Protein AF-A0A0G1DCE5-F1 (afdb_monomer_lite)

Radius of gyration: 14.37 Å; chains: 1; bounding box: 38×22×39 Å

Structure (mmCIF, N/CA/C/O backbone):
data_AF-A0A0G1DCE5-F1
#
_entry.id   AF-A0A0G1DCE5-F1
#
loop_
_atom_site.group_PDB
_atom_site.id
_atom_site.type_symbol
_atom_site.label_atom_id
_atom_site.label_alt_id
_atom_site.label_comp_id
_atom_site.label_asym_id
_atom_site.label_entity_id
_atom_site.label_seq_id
_atom_site.pdbx_PDB_ins_code
_atom_site.Cartn_x
_atom_site.Cartn_y
_atom_site.Cartn_z
_atom_site.occupancy
_atom_site.B_iso_or_equiv
_atom_site.auth_seq_id
_atom_site.auth_comp_id
_atom_site.auth_asym_id
_atom_site.auth_atom_id
_atom_site.pdbx_PDB_model_num
ATOM 1 N N . MET A 1 1 ? -1.983 4.161 -13.212 1.00 83.88 1 MET A N 1
ATOM 2 C CA . MET A 1 1 ? -1.384 4.580 -11.932 1.00 83.88 1 MET A CA 1
ATOM 3 C C . MET A 1 1 ? 0.112 4.418 -12.066 1.00 83.88 1 MET A C 1
ATOM 5 O O . MET A 1 1 ? 0.619 3.311 -11.891 1.00 83.88 1 MET A O 1
ATOM 9 N N . PRO A 1 2 ? 0.801 5.513 -12.407 1.00 90.38 2 PRO A N 1
ATOM 10 C CA . PRO A 1 2 ? 2.220 5.453 -12.675 1.00 90.38 2 PRO A CA 1
ATOM 11 C C . PRO A 1 2 ? 3.016 5.339 -11.371 1.00 90.38 2 PRO A C 1
ATOM 13 O O . PRO A 1 2 ? 2.842 6.154 -10.463 1.00 90.38 2 PRO A O 1
ATOM 16 N N . VAL A 1 3 ? 3.932 4.376 -11.291 1.00 89.62 3 VAL A N 1
ATOM 17 C CA . VAL A 1 3 ? 5.025 4.380 -10.310 1.00 89.62 3 VAL A CA 1
ATOM 18 C C . VAL A 1 3 ? 6.308 4.596 -11.090 1.00 89.62 3 VAL A C 1
ATOM 20 O O . VAL A 1 3 ? 6.740 3.723 -11.849 1.00 89.62 3 VAL A O 1
ATOM 23 N N . ALA A 1 4 ? 6.875 5.795 -10.946 1.00 90.88 4 ALA A N 1
ATOM 24 C CA . ALA A 1 4 ? 8.087 6.199 -11.646 1.00 90.88 4 ALA A CA 1
ATOM 25 C C . ALA A 1 4 ? 9.223 5.187 -11.430 1.00 90.88 4 ALA A C 1
ATOM 27 O O . ALA A 1 4 ? 9.211 4.416 -10.468 1.00 90.88 4 ALA A O 1
ATOM 28 N N . SER A 1 5 ? 10.201 5.190 -12.334 1.00 89.44 5 SER A N 1
ATOM 29 C CA . SER A 1 5 ? 11.427 4.420 -12.136 1.00 89.44 5 SER A CA 1
ATOM 30 C C . SER A 1 5 ? 12.043 4.747 -10.779 1.00 89.44 5 SER A C 1
ATOM 32 O O . SER A 1 5 ? 12.040 5.908 -10.352 1.00 89.44 5 SER A O 1
ATOM 34 N N . GLU A 1 6 ? 12.589 3.735 -10.123 1.00 89.12 6 GLU A N 1
ATOM 35 C CA . GLU A 1 6 ? 13.296 3.893 -8.853 1.00 89.12 6 GLU A CA 1
ATOM 36 C C . GLU A 1 6 ? 12.444 4.547 -7.738 1.00 89.12 6 GLU A C 1
ATOM 38 O O . GLU A 1 6 ? 12.927 5.297 -6.884 1.00 89.12 6 GLU A O 1
ATOM 43 N N . SE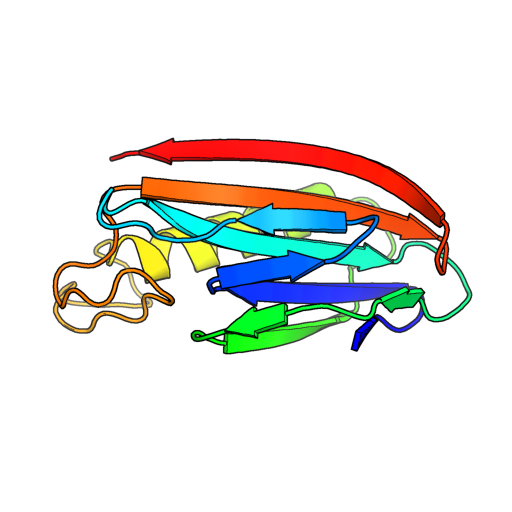R A 1 7 ? 11.130 4.315 -7.772 1.00 90.81 7 SER A N 1
ATOM 44 C CA . SER A 1 7 ? 10.158 4.957 -6.882 1.00 90.81 7 SER A CA 1
ATOM 45 C C . SER A 1 7 ? 9.168 3.955 -6.302 1.00 90.81 7 SER A C 1
ATOM 47 O O . SER A 1 7 ? 9.023 2.834 -6.792 1.00 90.81 7 SER A O 1
ATOM 49 N N . TYR A 1 8 ? 8.481 4.367 -5.242 1.00 92.44 8 TYR A N 1
ATOM 50 C CA . TYR A 1 8 ? 7.375 3.628 -4.665 1.00 92.44 8 TYR A CA 1
ATOM 51 C C . TYR A 1 8 ? 6.082 4.433 -4.719 1.00 92.44 8 TYR A C 1
ATOM 53 O O . TYR A 1 8 ? 6.064 5.670 -4.764 1.00 92.44 8 TYR A O 1
ATOM 61 N N . LEU A 1 9 ? 4.992 3.691 -4.653 1.00 92.00 9 LEU A N 1
ATOM 62 C CA . LEU A 1 9 ? 3.684 4.189 -4.318 1.00 92.00 9 LEU A CA 1
ATOM 63 C C . LEU A 1 9 ? 3.156 3.425 -3.116 1.00 92.00 9 LEU A C 1
ATOM 65 O O . LEU A 1 9 ? 3.015 2.210 -3.152 1.00 92.00 9 LEU A O 1
ATOM 69 N N . TYR A 1 10 ? 2.818 4.167 -2.078 1.00 91.81 10 TYR A N 1
ATOM 70 C CA . TYR A 1 10 ? 2.036 3.695 -0.957 1.00 91.81 10 TYR A CA 1
ATOM 71 C C . TYR A 1 10 ? 0.573 4.073 -1.184 1.00 91.81 10 TYR A C 1
ATOM 73 O O . TYR A 1 10 ? 0.248 5.227 -1.481 1.00 91.81 10 TYR A O 1
ATOM 81 N N . TYR A 1 11 ? -0.314 3.110 -1.008 1.00 91.19 11 TYR A N 1
ATOM 82 C CA . TYR A 1 11 ? -1.748 3.283 -1.074 1.00 91.19 11 TYR A CA 1
ATOM 83 C C . TYR A 1 11 ? -2.407 2.659 0.149 1.00 91.19 11 TYR A C 1
ATOM 85 O O . TYR A 1 11 ? -2.072 1.556 0.571 1.00 91.19 11 TYR A O 1
ATOM 93 N N . SER A 1 12 ? -3.373 3.379 0.698 1.00 89.25 12 SER A N 1
ATOM 94 C CA . SER A 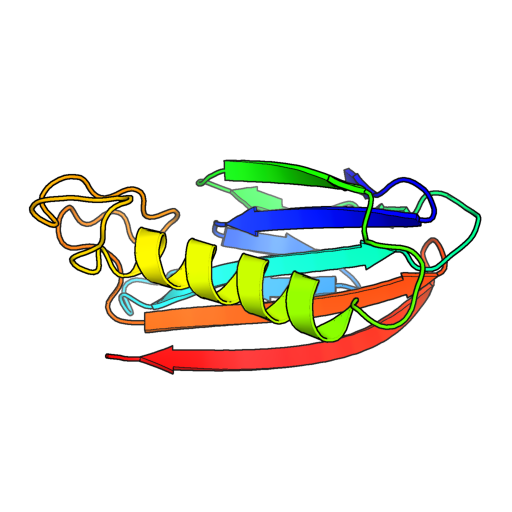1 12 ? -4.279 2.867 1.715 1.00 89.25 12 SER A CA 1
ATOM 95 C C . SER A 1 12 ? -5.698 3.046 1.200 1.00 89.25 12 SER A C 1
ATOM 97 O O . 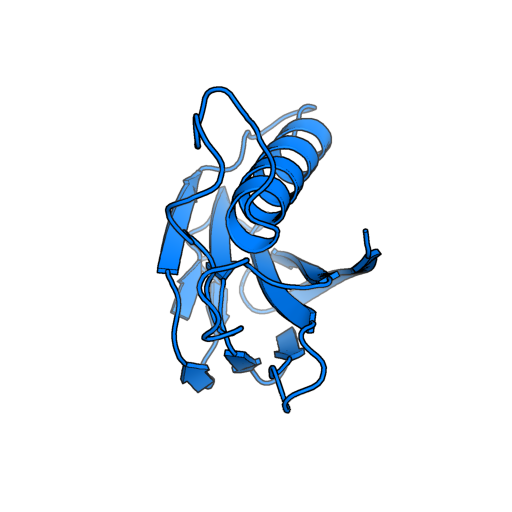SER A 1 12 ? -6.031 4.130 0.718 1.00 89.25 12 SER A O 1
ATOM 99 N N . GLY A 1 13 ? -6.509 1.997 1.267 1.00 89.12 13 GLY A N 1
ATOM 100 C CA . GLY A 1 13 ? -7.859 1.983 0.714 1.00 89.12 13 GLY A CA 1
ATOM 101 C C . GLY A 1 13 ? -8.183 0.703 -0.046 1.00 89.12 13 GLY A C 1
ATOM 102 O O . GLY A 1 13 ? -7.310 -0.136 -0.260 1.00 89.12 13 GLY A O 1
ATOM 103 N N . ASP A 1 14 ? -9.439 0.573 -0.460 1.00 91.12 14 ASP A N 1
ATOM 104 C CA . ASP A 1 14 ? -9.915 -0.542 -1.276 1.00 91.12 14 ASP A CA 1
ATOM 105 C C . ASP A 1 14 ? -9.279 -0.479 -2.665 1.00 91.12 14 ASP A C 1
ATOM 107 O O . ASP A 1 14 ? -9.292 0.566 -3.322 1.00 91.12 14 ASP A O 1
ATOM 111 N N . TYR A 1 15 ? -8.759 -1.597 -3.154 1.00 92.06 15 TYR A N 1
ATOM 112 C CA . TYR A 1 15 ? -8.211 -1.681 -4.501 1.00 92.06 15 TYR A CA 1
ATOM 113 C C . TYR A 1 15 ? -8.594 -2.975 -5.202 1.00 92.06 15 TYR A C 1
ATOM 115 O O . TYR A 1 15 ? -8.756 -4.022 -4.583 1.00 92.06 15 TYR A O 1
ATOM 123 N N . ASP A 1 16 ? -8.691 -2.893 -6.522 1.00 94.44 16 ASP A N 1
ATOM 124 C CA . ASP A 1 16 ? -8.762 -4.044 -7.416 1.00 94.44 16 ASP A CA 1
ATOM 125 C C . ASP A 1 16 ? -7.986 -3.701 -8.684 1.00 94.44 16 ASP A C 1
ATOM 127 O O . ASP A 1 16 ? -8.411 -2.886 -9.509 1.00 94.44 16 ASP A O 1
ATOM 131 N N . ILE A 1 17 ? -6.776 -4.239 -8.777 1.00 90.62 17 ILE A N 1
ATOM 132 C CA . ILE A 1 17 ? -5.797 -3.867 -9.786 1.00 90.62 17 ILE A CA 1
ATOM 133 C C . ILE A 1 17 ? -5.309 -5.151 -10.457 1.00 90.62 17 ILE A C 1
ATOM 135 O O . ILE A 1 17 ? -4.510 -5.898 -9.874 1.00 90.62 17 ILE A O 1
ATOM 139 N N . PRO A 1 18 ? -5.736 -5.407 -11.703 1.00 89.38 18 PRO A N 1
ATOM 140 C CA . PRO A 1 18 ? -5.256 -6.534 -12.484 1.00 89.38 18 PRO A CA 1
ATOM 141 C C . PRO A 1 18 ? -3.724 -6.599 -12.530 1.00 89.38 18 PRO A C 1
ATOM 143 O O . PRO A 1 18 ? -3.051 -5.624 -12.863 1.00 89.38 18 PRO A O 1
ATOM 146 N N . GLY A 1 19 ? -3.172 -7.765 -12.187 1.00 83.44 19 GLY A N 1
ATOM 147 C CA . GLY A 1 19 ? -1.724 -8.005 -12.162 1.00 83.44 19 GLY A CA 1
ATOM 148 C C . GLY A 1 19 ? -0.989 -7.469 -10.927 1.00 83.44 19 GLY A C 1
ATOM 149 O O . GLY A 1 19 ? 0.216 -7.682 -10.818 1.00 83.44 19 GLY A O 1
ATOM 150 N N . VAL A 1 20 ? -1.690 -6.815 -9.996 1.00 89.12 20 VAL A N 1
ATOM 151 C CA . VAL A 1 20 ? -1.143 -6.380 -8.702 1.00 89.12 20 VAL A CA 1
ATOM 152 C C . VAL A 1 20 ? -1.835 -7.123 -7.568 1.00 89.12 20 VAL A C 1
ATOM 154 O O . VAL A 1 20 ? -1.167 -7.814 -6.808 1.00 89.12 20 VAL A O 1
ATOM 157 N N . GLY A 1 21 ? -3.159 -7.031 -7.467 1.00 91.00 21 GLY A N 1
ATOM 158 C CA . GLY A 1 21 ? -3.926 -7.636 -6.383 1.00 91.00 21 GLY A CA 1
ATOM 159 C C . GLY A 1 21 ? -5.236 -6.904 -6.130 1.00 91.00 21 GLY A C 1
ATOM 160 O O . GLY A 1 21 ? -5.530 -5.887 -6.763 1.00 91.00 21 GLY A O 1
ATOM 161 N N . SER A 1 22 ? -6.011 -7.424 -5.186 1.00 93.50 22 SER A N 1
ATOM 162 C CA . SER A 1 22 ? -7.283 -6.840 -4.777 1.00 93.50 22 SER A CA 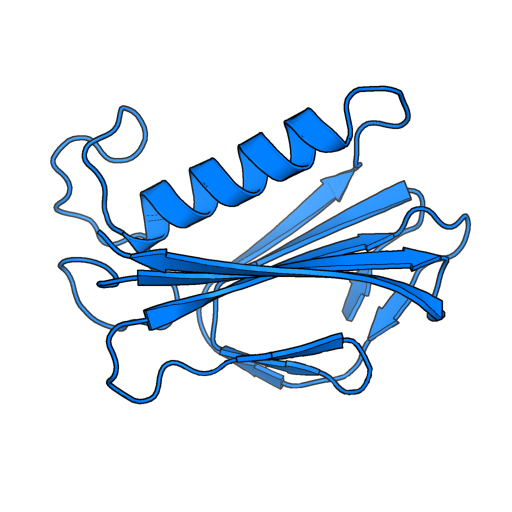1
ATOM 163 C C . SER A 1 22 ? -7.479 -6.967 -3.272 1.00 93.50 22 SER A C 1
ATOM 165 O O . SER A 1 22 ? -7.243 -8.038 -2.714 1.00 93.50 22 SER A O 1
ATOM 167 N N . CYS A 1 23 ? -7.980 -5.916 -2.636 1.00 92.69 23 CYS A N 1
ATOM 168 C CA . CYS A 1 23 ? -8.382 -5.911 -1.237 1.00 92.69 23 CYS A CA 1
ATOM 169 C C . CYS A 1 23 ? -9.570 -4.962 -1.056 1.00 92.69 23 CYS A C 1
ATOM 171 O O . CYS A 1 23 ? -9.580 -3.863 -1.611 1.00 92.69 23 CYS A O 1
ATOM 173 N N . SER A 1 24 ? -10.562 -5.373 -0.266 1.00 91.19 24 SER A N 1
ATOM 174 C CA . SER A 1 24 ? -11.696 -4.520 0.092 1.00 91.19 24 SER A CA 1
ATOM 175 C C . SER A 1 24 ? -12.153 -4.776 1.527 1.00 91.19 24 SER A C 1
ATOM 177 O O . SER A 1 24 ? -12.247 -5.932 1.960 1.00 91.19 24 SER A O 1
ATOM 179 N N . GLU A 1 25 ? -12.434 -3.699 2.260 1.00 88.25 25 GLU A N 1
ATOM 180 C CA . GLU A 1 25 ? -13.039 -3.768 3.589 1.00 88.25 25 GLU A CA 1
ATOM 181 C C . GLU A 1 25 ? -14.541 -4.063 3.448 1.00 88.25 25 GLU A C 1
ATOM 183 O O . GLU A 1 25 ? -15.342 -3.207 3.089 1.00 88.25 25 GLU A O 1
ATOM 188 N N . ASN A 1 26 ? -14.923 -5.318 3.702 1.00 84.56 26 ASN A N 1
ATOM 189 C CA . ASN A 1 26 ? -16.297 -5.813 3.540 1.00 84.56 26 ASN A CA 1
ATOM 190 C C . ASN A 1 26 ? -17.021 -5.972 4.891 1.00 84.56 26 ASN A C 1
ATOM 192 O O . ASN A 1 26 ? -17.673 -6.988 5.143 1.00 84.56 26 ASN A O 1
ATOM 196 N N . GLY A 1 27 ? -16.860 -5.010 5.804 1.00 82.94 27 GLY A N 1
ATOM 197 C CA . GLY A 1 27 ? -17.421 -5.058 7.161 1.00 82.94 27 GLY A CA 1
ATOM 198 C C . GLY A 1 27 ? -16.683 -5.993 8.129 1.00 82.94 27 GLY A C 1
ATOM 199 O O . GLY A 1 27 ? -17.174 -6.275 9.225 1.00 82.94 27 GLY A O 1
ATOM 200 N N . THR A 1 28 ? -15.503 -6.489 7.751 1.00 85.94 28 THR A N 1
ATOM 201 C CA . THR A 1 28 ? -14.639 -7.316 8.612 1.00 85.94 28 THR A CA 1
ATOM 202 C C . THR A 1 28 ? -13.889 -6.470 9.644 1.00 85.94 28 THR A C 1
ATOM 204 O O . THR A 1 28 ? -13.434 -6.985 10.670 1.00 85.94 28 THR A O 1
ATOM 207 N N . GLY A 1 29 ? -13.767 -5.165 9.394 1.00 87.94 29 GLY A N 1
ATOM 208 C CA . GLY A 1 29 ? -12.892 -4.255 10.118 1.00 87.94 29 GLY A CA 1
ATOM 209 C C . GLY A 1 29 ? -11.414 -4.423 9.758 1.00 87.94 29 GLY A C 1
ATOM 210 O O . GLY A 1 29 ? -10.571 -3.906 10.489 1.00 87.94 29 GLY A O 1
ATOM 211 N N . ILE A 1 30 ? -11.077 -5.156 8.691 1.00 91.62 30 ILE A N 1
ATOM 212 C CA . ILE A 1 30 ? -9.699 -5.301 8.202 1.00 91.62 30 ILE A CA 1
ATOM 213 C C . ILE A 1 30 ? -9.502 -4.361 7.013 1.00 91.62 30 ILE A C 1
ATOM 215 O O . ILE A 1 30 ? -10.067 -4.582 5.946 1.00 91.62 30 ILE A O 1
ATOM 219 N N . GLY A 1 31 ? -8.693 -3.321 7.204 1.00 91.81 31 GLY A N 1
ATOM 220 C CA . GLY A 1 31 ? -8.402 -2.336 6.164 1.00 91.81 31 GLY A CA 1
ATOM 221 C C . GLY A 1 31 ? -7.366 -2.822 5.161 1.00 91.81 31 GLY A C 1
ATOM 222 O O . GLY A 1 31 ? -6.704 -3.836 5.375 1.00 91.81 31 GLY A O 1
ATOM 223 N N . CYS A 1 32 ? -7.191 -2.064 4.083 1.00 92.94 32 CYS A N 1
ATOM 224 C CA . CYS A 1 32 ? -6.330 -2.440 2.965 1.00 92.94 32 CYS A CA 1
ATOM 225 C C . CYS A 1 32 ? -5.164 -1.466 2.783 1.00 92.94 32 CYS A C 1
ATOM 227 O O . CYS A 1 32 ? -5.349 -0.248 2.709 1.00 92.94 32 CYS A O 1
ATOM 229 N N . MET A 1 33 ? -3.962 -2.022 2.664 1.00 93.19 33 MET A N 1
ATOM 230 C CA . MET A 1 33 ? -2.733 -1.310 2.341 1.00 93.19 33 MET A CA 1
ATOM 231 C C . MET A 1 33 ? -2.021 -2.008 1.183 1.00 93.19 33 MET A C 1
ATOM 233 O O . MET A 1 33 ? -1.858 -3.227 1.180 1.00 93.19 33 MET A O 1
ATOM 237 N N . LEU A 1 34 ? -1.560 -1.213 0.224 1.00 94.06 34 LEU A N 1
ATOM 238 C CA . LEU A 1 34 ? -0.757 -1.650 -0.907 1.00 94.06 34 LEU A CA 1
ATOM 239 C C . LEU A 1 34 ? 0.478 -0.760 -1.032 1.00 94.06 34 LEU A C 1
ATOM 241 O O . LEU A 1 34 ? 0.368 0.461 -1.098 1.00 94.06 34 LEU A O 1
ATOM 245 N N . VAL A 1 35 ? 1.654 -1.364 -1.136 1.00 93.81 35 VAL A N 1
ATOM 246 C CA . VAL A 1 35 ? 2.898 -0.673 -1.478 1.00 93.81 35 VAL A CA 1
ATOM 247 C C . VAL A 1 35 ? 3.434 -1.257 -2.775 1.00 93.81 35 VAL A C 1
ATOM 249 O O . VAL A 1 35 ? 3.772 -2.432 -2.831 1.00 93.81 35 VAL A O 1
ATOM 252 N N . VAL A 1 36 ? 3.532 -0.448 -3.824 1.00 93.81 36 VAL A N 1
ATOM 253 C CA . VAL A 1 36 ? 4.130 -0.837 -5.106 1.00 93.81 36 VAL A CA 1
ATOM 254 C C . VAL A 1 36 ? 5.510 -0.204 -5.210 1.00 93.81 36 VAL A C 1
ATOM 256 O O . VAL A 1 36 ? 5.633 1.017 -5.164 1.00 93.81 36 VAL A O 1
ATOM 259 N N . ILE A 1 37 ? 6.548 -1.019 -5.356 1.00 93.38 37 ILE A N 1
ATOM 260 C CA . ILE A 1 37 ? 7.948 -0.604 -5.443 1.00 93.38 37 ILE A CA 1
ATOM 261 C C . ILE A 1 37 ? 8.457 -0.948 -6.837 1.00 93.38 37 ILE A C 1
ATOM 263 O O . ILE A 1 37 ? 8.642 -2.119 -7.166 1.00 93.38 37 ILE A O 1
ATOM 267 N N . ASN A 1 38 ? 8.714 0.070 -7.653 1.00 92.56 38 ASN A N 1
ATOM 268 C CA . ASN A 1 38 ? 9.248 -0.117 -8.994 1.00 92.56 38 ASN A CA 1
ATOM 269 C C . ASN A 1 38 ? 10.773 0.013 -8.983 1.00 92.56 38 ASN A C 1
ATOM 271 O O . ASN A 1 38 ? 11.294 1.121 -9.106 1.00 92.56 38 ASN A O 1
ATOM 275 N N . VAL A 1 39 ? 11.472 -1.119 -8.881 1.00 91.25 39 VAL A N 1
ATOM 276 C CA . VAL A 1 39 ? 12.946 -1.217 -8.927 1.00 91.25 39 VAL A CA 1
ATOM 277 C C . VAL A 1 39 ? 13.515 -1.130 -10.349 1.00 91.25 39 VAL A C 1
ATOM 279 O O . VAL A 1 39 ? 14.727 -1.187 -10.549 1.00 91.25 39 VAL A O 1
ATOM 282 N N . GLY A 1 40 ? 12.645 -1.015 -11.355 1.00 90.00 40 GLY A N 1
ATOM 283 C CA . GLY A 1 40 ? 13.020 -0.909 -12.756 1.00 90.00 40 GLY A CA 1
ATOM 284 C C . GLY A 1 40 ? 13.451 0.498 -13.174 1.00 90.00 40 GLY A C 1
ATOM 285 O O . GLY A 1 40 ? 13.178 1.507 -12.522 1.00 90.00 40 GLY A O 1
ATOM 286 N N . LYS A 1 41 ? 14.080 0.563 -14.351 1.00 90.25 41 LYS A N 1
ATOM 287 C CA . LYS A 1 41 ? 14.525 1.815 -14.995 1.00 90.25 41 LYS A CA 1
ATOM 288 C C . LYS A 1 41 ? 13.459 2.474 -15.873 1.00 90.25 41 LYS A C 1
ATOM 290 O O . LYS A 1 41 ? 13.726 3.484 -16.516 1.00 90.25 41 LYS A O 1
ATOM 295 N N . VAL A 1 42 ? 12.264 1.897 -15.922 1.00 92.62 42 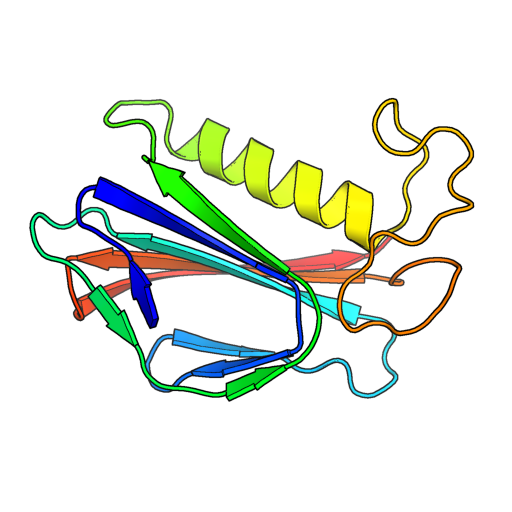VAL A N 1
ATOM 296 C CA . VAL A 1 42 ? 11.116 2.421 -16.666 1.00 92.62 42 VAL A CA 1
ATOM 297 C C . VAL A 1 42 ? 9.930 2.550 -15.725 1.00 92.62 42 VAL A C 1
ATOM 299 O O . VAL A 1 42 ? 9.807 1.787 -14.770 1.00 92.62 42 VAL A O 1
ATOM 302 N N . THR A 1 43 ? 9.065 3.526 -15.981 1.00 92.69 43 THR A N 1
ATOM 303 C CA . THR A 1 43 ? 7.839 3.734 -15.204 1.00 92.69 43 THR A CA 1
ATOM 304 C C . THR A 1 43 ? 6.915 2.528 -15.359 1.00 92.69 43 THR A C 1
ATOM 306 O O . THR A 1 43 ? 6.685 2.067 -16.475 1.00 92.69 43 THR A O 1
ATOM 309 N N . SER A 1 44 ? 6.395 2.028 -14.241 1.00 91.94 44 SER A N 1
ATOM 310 C CA . SER A 1 44 ? 5.281 1.078 -14.236 1.00 91.94 44 SER A CA 1
ATOM 311 C C . SER A 1 44 ? 3.970 1.852 -14.287 1.00 91.94 44 SER A C 1
ATOM 313 O O . SER A 1 44 ? 3.888 2.941 -13.722 1.00 91.94 44 SER A O 1
ATOM 315 N N . ASP A 1 45 ? 2.957 1.329 -14.963 1.00 93.56 45 ASP A N 1
ATOM 316 C CA . ASP A 1 45 ? 1.646 1.950 -15.071 1.00 93.56 45 ASP A CA 1
ATOM 317 C C . ASP A 1 45 ? 0.538 0.896 -15.005 1.00 93.56 45 ASP A C 1
ATOM 319 O O . ASP A 1 45 ? 0.314 0.128 -15.941 1.00 93.56 45 ASP A O 1
ATOM 323 N N . TYR A 1 46 ? -0.163 0.877 -13.871 1.00 88.31 46 TYR A N 1
ATOM 324 C CA . TYR A 1 46 ? -1.236 -0.075 -13.587 1.00 88.31 46 TYR A CA 1
ATOM 325 C C . TYR A 1 46 ? -2.608 0.590 -13.651 1.00 88.31 46 TYR A C 1
ATOM 327 O O . TYR A 1 46 ? -2.808 1.661 -13.079 1.00 88.31 46 TYR A O 1
ATOM 335 N N . THR A 1 47 ? -3.585 -0.048 -14.287 1.00 88.81 47 THR A N 1
ATOM 336 C CA . THR A 1 47 ? -4.973 0.444 -14.316 1.00 88.81 47 THR A CA 1
ATOM 337 C C . THR A 1 47 ? -5.842 -0.436 -13.432 1.00 88.81 47 THR A C 1
ATOM 339 O O . THR A 1 47 ? -5.716 -1.651 -13.491 1.00 88.81 47 THR A O 1
ATOM 342 N N . GLY A 1 48 ? -6.707 0.163 -12.613 1.00 87.19 48 GLY A N 1
ATOM 343 C CA . GLY A 1 48 ? -7.556 -0.565 -11.674 1.00 87.19 48 GLY A CA 1
ATOM 344 C C . GLY A 1 48 ? -8.426 0.363 -10.833 1.00 87.19 48 GLY A C 1
ATOM 345 O O . GLY A 1 48 ? -8.421 1.585 -11.019 1.00 87.19 48 GLY A O 1
ATOM 346 N N . ILE A 1 49 ? -9.162 -0.235 -9.905 1.00 89.06 49 ILE A N 1
ATOM 347 C CA . ILE A 1 49 ? -9.980 0.448 -8.908 1.00 89.06 49 ILE A CA 1
ATOM 348 C C . ILE A 1 49 ? -9.099 0.823 -7.717 1.00 89.06 49 ILE A C 1
ATOM 350 O O . ILE A 1 49 ? -8.291 0.025 -7.251 1.00 89.06 49 ILE A O 1
ATOM 354 N N . PHE A 1 50 ? -9.288 2.046 -7.227 1.00 85.38 50 PHE A N 1
ATOM 355 C CA . PHE A 1 50 ? -8.643 2.582 -6.032 1.00 85.38 50 PHE A CA 1
ATOM 356 C C . PHE A 1 50 ? -9.642 3.489 -5.322 1.00 85.38 50 PHE A C 1
ATOM 358 O O . PHE A 1 50 ? -9.768 4.675 -5.655 1.00 85.38 50 PHE A O 1
ATOM 365 N N . ASN A 1 51 ? -10.371 2.915 -4.379 1.00 83.44 51 ASN A N 1
ATOM 366 C CA . ASN A 1 51 ? -11.444 3.569 -3.662 1.00 83.44 51 ASN A CA 1
ATOM 367 C C . ASN A 1 51 ? -11.018 3.898 -2.236 1.00 83.44 51 ASN A C 1
ATOM 369 O O . ASN A 1 51 ? -10.522 3.050 -1.503 1.00 83.44 51 ASN A O 1
ATOM 373 N N . GLN A 1 52 ? -11.329 5.125 -1.815 1.00 75.62 52 GLN A N 1
ATOM 374 C CA . GLN A 1 52 ? -11.130 5.590 -0.442 1.00 75.62 52 GLN A CA 1
ATOM 375 C C . GLN A 1 52 ? -9.640 5.629 -0.024 1.00 75.62 52 GLN A C 1
ATOM 377 O O . GLN A 1 52 ? -8.758 5.081 -0.684 1.00 75.62 52 GLN A O 1
ATOM 382 N N . GLY A 1 53 ? -9.354 6.361 1.054 1.00 77.69 53 GLY A N 1
ATOM 383 C CA . GLY A 1 53 ? -8.012 6.505 1.628 1.00 77.69 53 GLY A CA 1
ATOM 384 C C . GLY A 1 53 ? -7.070 7.456 0.878 1.00 77.69 53 GLY A C 1
ATOM 385 O O . GLY A 1 53 ? -7.514 8.399 0.219 1.00 77.69 53 GLY A O 1
ATOM 386 N N . PHE A 1 54 ? -5.758 7.268 1.050 1.00 80.38 54 PHE A N 1
ATOM 387 C CA . PHE A 1 54 ? -4.736 8.197 0.556 1.00 80.38 54 PHE A CA 1
ATOM 388 C C . PHE A 1 54 ? -3.598 7.497 -0.186 1.00 80.38 54 PHE A C 1
ATOM 390 O O . PHE A 1 54 ? -3.311 6.316 0.021 1.00 80.38 54 PHE A O 1
ATOM 397 N N . ARG A 1 55 ? -2.933 8.273 -1.045 1.00 87.12 55 ARG A N 1
ATOM 398 C CA . ARG A 1 55 ? -1.778 7.860 -1.844 1.00 87.12 55 ARG A CA 1
ATOM 399 C C . ARG A 1 55 ? -0.566 8.692 -1.468 1.00 87.12 55 ARG A C 1
ATOM 401 O O . ARG A 1 55 ? -0.676 9.908 -1.323 1.00 87.12 55 ARG A O 1
ATOM 408 N N . LEU A 1 56 ? 0.586 8.044 -1.374 1.00 87.88 56 LEU A N 1
ATOM 409 C CA . LEU A 1 56 ? 1.875 8.692 -1.187 1.00 87.88 56 LEU A CA 1
ATOM 410 C C . LEU A 1 56 ? 2.860 8.142 -2.214 1.00 87.88 56 LEU A C 1
ATOM 412 O O . LEU A 1 56 ? 3.165 6.953 -2.223 1.00 87.88 56 LEU A O 1
ATOM 416 N N . HIS A 1 57 ? 3.378 9.027 -3.058 1.00 89.06 57 HIS A N 1
ATOM 417 C CA . HIS A 1 57 ? 4.485 8.710 -3.950 1.00 89.06 57 HIS A CA 1
ATOM 418 C C . HIS A 1 57 ? 5.794 9.169 -3.320 1.00 89.06 57 HIS A C 1
ATOM 420 O O . HIS A 1 57 ? 5.876 10.268 -2.768 1.00 89.06 57 HIS A O 1
ATOM 426 N N . GLY A 1 58 ? 6.833 8.358 -3.463 1.00 87.00 58 GLY A N 1
ATOM 427 C CA . GLY A 1 58 ? 8.168 8.718 -3.016 1.00 87.00 58 GLY A CA 1
ATOM 428 C C . GLY A 1 58 ? 9.237 7.992 -3.810 1.00 87.00 58 GLY A C 1
ATOM 429 O O . GLY A 1 58 ? 8.971 7.027 -4.518 1.00 87.00 58 GLY A O 1
ATOM 430 N N . ARG A 1 59 ? 10.472 8.466 -3.694 1.00 84.50 59 ARG A N 1
ATOM 431 C CA . ARG A 1 59 ? 11.635 7.728 -4.195 1.00 84.50 59 ARG A CA 1
ATOM 432 C C . ARG A 1 59 ? 11.916 6.604 -3.208 1.00 84.50 59 ARG A C 1
ATOM 434 O O . ARG A 1 59 ? 11.889 6.869 -2.004 1.00 84.50 59 ARG A O 1
ATOM 441 N N . TYR A 1 60 ? 12.173 5.383 -3.670 1.00 72.19 60 TYR A N 1
ATOM 442 C CA . TYR A 1 60 ? 12.717 4.394 -2.738 1.00 72.19 60 TYR A CA 1
ATOM 443 C C . TYR A 1 60 ? 14.219 4.652 -2.567 1.00 72.19 60 TYR A C 1
ATOM 445 O O . TYR A 1 60 ? 14.870 5.268 -3.413 1.00 72.19 60 TYR A O 1
ATOM 453 N N . PHE A 1 61 ? 14.774 4.230 -1.434 1.00 62.28 61 PHE A N 1
ATOM 454 C CA . PHE A 1 61 ? 16.204 4.361 -1.184 1.00 62.28 61 PHE A CA 1
ATOM 455 C C . PHE A 1 61 ? 16.964 3.359 -2.052 1.00 62.28 61 PHE A C 1
ATOM 457 O O . PHE A 1 61 ? 16.984 2.167 -1.754 1.00 62.28 61 PHE A O 1
ATOM 464 N N . ASN A 1 62 ? 17.580 3.841 -3.131 1.00 60.56 62 ASN A N 1
ATOM 465 C CA . ASN A 1 62 ? 18.492 3.045 -3.945 1.00 60.56 62 ASN A CA 1
ATOM 466 C C . ASN A 1 62 ? 19.696 2.627 -3.076 1.00 60.56 62 ASN A C 1
ATOM 468 O O . ASN A 1 62 ? 20.562 3.448 -2.772 1.00 60.56 62 ASN A O 1
ATOM 472 N N . GLY A 1 63 ? 19.712 1.372 -2.614 1.00 61.53 63 GLY A N 1
ATOM 473 C CA . GLY A 1 63 ? 20.766 0.817 -1.762 1.00 61.53 63 GLY A CA 1
ATOM 474 C C . GLY A 1 63 ? 20.277 -0.270 -0.799 1.00 61.53 63 GLY A C 1
ATOM 475 O O . GLY A 1 63 ? 19.234 -0.888 -0.993 1.00 61.53 63 GLY A O 1
ATOM 476 N N . ASN A 1 64 ? 21.035 -0.481 0.275 1.00 67.06 64 ASN A N 1
ATOM 477 C CA . ASN A 1 64 ? 20.881 -1.601 1.214 1.00 67.06 64 ASN A CA 1
ATOM 478 C C . ASN A 1 64 ? 19.786 -1.371 2.279 1.00 67.06 64 ASN A C 1
ATOM 480 O O . ASN A 1 64 ? 19.829 -2.003 3.326 1.00 67.06 64 ASN A O 1
ATOM 484 N N . ALA A 1 65 ? 18.884 -0.411 2.060 1.00 79.44 65 ALA A N 1
ATOM 485 C CA . ALA A 1 65 ? 17.909 0.057 3.053 1.00 79.44 65 ALA A CA 1
ATOM 486 C C . ALA A 1 65 ? 16.453 -0.091 2.577 1.00 79.44 65 ALA A C 1
ATOM 488 O O . ALA A 1 65 ? 15.543 0.536 3.124 1.00 79.44 65 ALA A O 1
ATOM 489 N N . LEU A 1 66 ? 16.230 -0.871 1.516 1.00 81.19 66 LEU A N 1
ATOM 490 C CA . LEU A 1 66 ? 14.897 -1.104 0.964 1.00 81.19 66 LEU A CA 1
ATOM 491 C C . LEU A 1 66 ? 13.983 -1.816 1.970 1.00 81.19 66 LEU A C 1
ATOM 493 O O . LEU A 1 66 ? 12.815 -1.466 2.104 1.00 81.19 66 LEU A O 1
ATOM 497 N N . ASP A 1 67 ? 14.542 -2.758 2.719 1.00 84.44 67 ASP A N 1
ATOM 498 C CA . ASP A 1 67 ? 13.906 -3.435 3.847 1.00 84.44 67 ASP A CA 1
ATOM 499 C C . ASP A 1 67 ? 13.457 -2.448 4.936 1.00 84.44 67 ASP A C 1
ATOM 501 O O . ASP A 1 67 ? 12.307 -2.496 5.374 1.00 84.44 67 ASP A O 1
ATOM 505 N N . MET A 1 68 ? 14.314 -1.495 5.315 1.00 83.69 68 MET A N 1
ATOM 506 C CA . MET A 1 68 ? 13.970 -0.452 6.283 1.00 83.69 68 MET A CA 1
ATOM 507 C C . MET A 1 68 ? 12.889 0.492 5.756 1.00 83.69 68 MET A C 1
ATOM 509 O O . MET A 1 68 ? 12.022 0.916 6.520 1.00 83.69 68 MET A O 1
ATOM 513 N N . ALA A 1 69 ? 12.919 0.825 4.463 1.00 83.50 69 ALA A N 1
ATOM 514 C CA . ALA A 1 69 ? 11.892 1.655 3.840 1.00 83.50 69 ALA A CA 1
ATOM 515 C C . ALA A 1 69 ? 10.529 0.952 3.852 1.00 83.50 69 ALA A C 1
ATOM 517 O O . ALA A 1 69 ? 9.537 1.562 4.248 1.00 83.50 69 ALA A O 1
ATOM 518 N N . ILE A 1 70 ? 10.487 -0.334 3.486 1.00 88.12 70 ILE A N 1
ATOM 519 C CA . ILE A 1 70 ? 9.273 -1.157 3.560 1.00 88.12 70 ILE A CA 1
ATOM 520 C C . ILE A 1 70 ? 8.772 -1.207 4.996 1.00 88.12 70 ILE A C 1
ATOM 522 O O . ILE A 1 70 ? 7.623 -0.856 5.242 1.00 88.12 70 ILE A O 1
ATOM 526 N N . TRP A 1 71 ? 9.645 -1.557 5.943 1.00 88.38 71 TRP A N 1
ATOM 527 C CA . TRP A 1 71 ? 9.300 -1.625 7.358 1.00 88.38 71 TRP A CA 1
ATOM 528 C C . TRP A 1 71 ? 8.733 -0.301 7.877 1.00 88.38 71 TRP A C 1
ATOM 530 O O . TRP A 1 71 ? 7.712 -0.299 8.565 1.00 88.38 71 TRP A O 1
ATOM 540 N N . GLY A 1 72 ? 9.354 0.828 7.530 1.00 87.94 72 GLY A N 1
ATOM 541 C CA . GLY A 1 72 ? 8.891 2.155 7.923 1.00 87.94 72 GLY A CA 1
ATOM 542 C C . GLY A 1 72 ? 7.520 2.493 7.337 1.00 87.94 72 GLY A C 1
ATOM 543 O O . GLY A 1 72 ? 6.635 2.915 8.080 1.00 87.94 72 GLY A O 1
ATOM 544 N N . LEU A 1 73 ? 7.323 2.260 6.035 1.00 89.00 73 LEU A N 1
ATOM 545 C CA . LEU A 1 73 ? 6.056 2.515 5.339 1.00 89.00 73 LEU A CA 1
ATOM 546 C C . LEU A 1 73 ? 4.918 1.657 5.898 1.00 89.00 73 LEU A C 1
ATOM 548 O O . LEU A 1 73 ? 3.855 2.182 6.228 1.00 89.00 73 LEU A O 1
ATOM 552 N N . THR A 1 74 ? 5.138 0.350 6.046 1.00 90.69 74 THR A N 1
ATOM 553 C CA . THR A 1 74 ? 4.100 -0.560 6.542 1.00 90.69 74 THR A CA 1
ATOM 554 C C . THR A 1 74 ? 3.803 -0.311 8.015 1.00 90.69 74 THR A C 1
ATOM 556 O O . THR A 1 74 ? 2.640 -0.362 8.412 1.00 90.69 74 THR A O 1
ATOM 559 N N . SER A 1 75 ? 4.813 0.008 8.834 1.00 88.94 75 SER A N 1
ATOM 560 C CA . SER A 1 75 ? 4.617 0.328 10.256 1.00 88.94 75 SER A CA 1
ATOM 561 C C . SER A 1 75 ? 3.840 1.626 10.446 1.00 88.94 75 SER A C 1
ATOM 563 O O . SER A 1 75 ? 2.927 1.680 11.267 1.00 88.94 75 SER A O 1
ATOM 565 N N . GLU A 1 76 ? 4.179 2.668 9.686 1.00 86.56 76 GLU A N 1
ATOM 566 C CA . GLU A 1 76 ? 3.502 3.963 9.747 1.00 86.56 76 GLU A CA 1
ATOM 567 C C . GLU A 1 76 ? 2.043 3.849 9.304 1.00 86.56 76 GLU A C 1
ATOM 569 O O . GLU A 1 76 ? 1.140 4.268 10.036 1.00 86.56 76 GLU A O 1
ATOM 574 N N . GLY A 1 77 ? 1.810 3.184 8.171 1.00 86.12 77 GLY A N 1
ATOM 575 C CA . GLY A 1 77 ? 0.471 2.960 7.654 1.00 86.12 77 GLY A CA 1
ATOM 576 C C . GLY A 1 77 ? -0.386 2.136 8.610 1.00 86.12 77 GLY A C 1
ATOM 577 O O . GLY 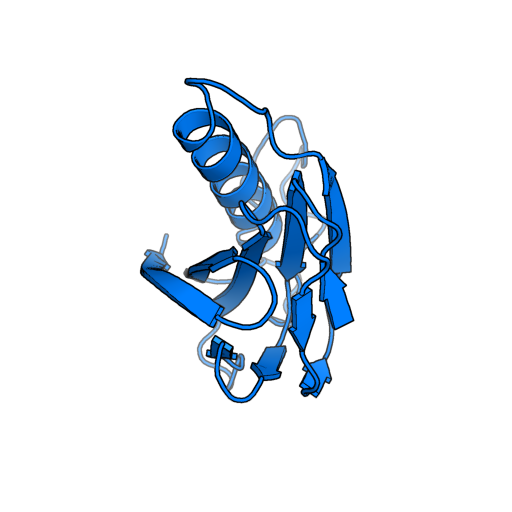A 1 77 ? -1.527 2.494 8.895 1.00 86.12 77 GLY A O 1
ATOM 578 N N . THR A 1 78 ? 0.189 1.080 9.189 1.00 88.56 78 THR A N 1
ATOM 579 C CA . THR A 1 78 ? -0.505 0.222 10.158 1.00 88.56 78 THR A CA 1
ATOM 580 C C . THR A 1 78 ? -0.831 0.993 11.432 1.00 88.56 78 THR A C 1
ATOM 582 O O . THR A 1 78 ? -1.949 0.905 11.932 1.00 88.56 78 THR A O 1
ATOM 585 N N . ASN A 1 79 ? 0.103 1.809 11.935 1.00 86.44 79 ASN A N 1
ATOM 586 C CA . ASN A 1 79 ? -0.113 2.649 13.113 1.00 86.44 79 ASN A CA 1
ATOM 587 C C . ASN A 1 79 ? -1.290 3.614 12.916 1.00 86.44 79 ASN A C 1
ATOM 589 O O . ASN A 1 79 ? -2.136 3.741 13.804 1.00 86.44 79 ASN A O 1
ATOM 593 N N . LYS A 1 80 ? -1.362 4.248 11.740 1.00 83.50 80 LYS A N 1
ATOM 594 C CA . LYS A 1 80 ? -2.454 5.149 11.356 1.00 83.50 80 LYS A CA 1
ATOM 595 C C . LYS A 1 80 ? -3.784 4.423 11.205 1.00 83.50 80 LYS A C 1
ATOM 597 O O . LYS A 1 80 ? -4.781 4.877 11.758 1.00 83.50 80 LYS A O 1
ATOM 602 N N . MET A 1 81 ? -3.802 3.307 10.477 1.00 86.25 81 MET A N 1
ATOM 603 C CA . MET A 1 81 ? -5.028 2.560 10.185 1.00 86.25 81 MET A CA 1
ATOM 604 C C . MET A 1 81 ? -5.616 1.891 11.425 1.00 86.25 81 MET A C 1
ATOM 606 O O . MET A 1 81 ? -6.830 1.883 11.581 1.00 86.25 81 MET A O 1
ATOM 610 N N . LEU A 1 82 ? -4.778 1.392 12.333 1.00 86.56 82 LEU A N 1
ATOM 611 C CA . LEU A 1 82 ? -5.207 0.830 13.618 1.00 86.56 82 LEU A CA 1
ATOM 612 C C . LEU A 1 82 ? -5.400 1.880 14.717 1.00 86.56 82 LEU A C 1
ATOM 614 O O . LEU A 1 82 ? -5.654 1.510 15.865 1.00 86.56 82 LEU A O 1
ATOM 618 N N . ASN A 1 83 ? -5.224 3.169 14.396 1.00 83.38 83 ASN A N 1
ATOM 619 C CA . ASN A 1 83 ? -5.394 4.272 15.339 1.00 83.38 83 ASN A CA 1
ATOM 620 C C . ASN A 1 83 ? -4.581 4.055 16.640 1.00 83.38 83 ASN A C 1
ATOM 622 O O . ASN A 1 83 ? -5.040 4.280 17.762 1.00 83.38 83 ASN A O 1
ATOM 626 N N . MET A 1 84 ? -3.356 3.539 16.494 1.00 81.31 84 MET A N 1
ATOM 627 C CA . MET A 1 84 ? -2.494 3.209 17.627 1.00 81.31 84 MET A CA 1
ATOM 628 C C . MET A 1 84 ? -2.022 4.485 18.322 1.00 81.31 84 MET A C 1
ATOM 630 O O . MET A 1 84 ? -1.624 5.450 17.671 1.00 81.31 84 MET A O 1
ATOM 634 N N . ASN A 1 85 ? -1.975 4.460 19.656 1.00 76.50 85 ASN A N 1
ATOM 635 C CA . ASN A 1 85 ? -1.420 5.567 20.428 1.00 76.50 85 ASN A CA 1
ATOM 636 C C . ASN A 1 85 ? 0.069 5.749 20.088 1.00 76.50 85 ASN A C 1
ATOM 638 O O . ASN A 1 85 ? 0.899 4.893 20.408 1.00 76.50 85 ASN A O 1
ATOM 642 N N . SER A 1 86 ? 0.407 6.848 19.417 1.00 71.94 86 SER A N 1
ATOM 643 C CA . SER A 1 86 ? 1.764 7.141 18.955 1.00 71.94 86 SER A CA 1
ATOM 644 C C . SER A 1 86 ? 2.041 8.642 18.967 1.00 71.94 86 SER A C 1
ATOM 646 O O . SER A 1 86 ? 1.132 9.458 19.098 1.00 71.94 86 SER A O 1
ATOM 648 N N . LYS A 1 87 ? 3.307 9.039 18.780 1.00 72.31 87 LYS A N 1
ATOM 649 C CA . LYS A 1 87 ? 3.660 10.460 18.597 1.00 72.31 87 LYS A CA 1
ATOM 650 C C . LYS A 1 87 ? 2.982 11.092 17.372 1.00 72.31 87 LYS A C 1
ATOM 652 O O . LYS A 1 87 ? 2.860 12.310 17.329 1.00 72.31 87 LYS A O 1
ATOM 657 N N . LEU A 1 88 ? 2.581 10.278 16.391 1.00 62.94 88 LEU A N 1
ATOM 658 C CA . LEU A 1 88 ? 1.925 10.710 15.153 1.00 62.94 88 LEU A CA 1
ATOM 659 C C . LEU A 1 88 ? 0.397 10.792 15.293 1.00 62.94 88 LEU A C 1
ATOM 661 O O . LEU A 1 88 ? -0.249 11.434 14.472 1.00 62.94 88 LEU A O 1
ATOM 665 N N . ASN A 1 89 ? -0.164 10.166 16.329 1.00 66.88 89 ASN A N 1
ATOM 666 C CA . ASN A 1 89 ? -1.580 10.210 16.676 1.00 66.88 89 ASN A CA 1
ATOM 667 C C . ASN A 1 89 ? -1.745 10.239 18.207 1.00 66.88 89 ASN A C 1
ATOM 669 O O . ASN A 1 89 ? -2.196 9.260 18.819 1.00 66.88 89 ASN A O 1
ATOM 673 N N . PRO A 1 90 ? -1.302 11.330 18.864 1.00 60.84 90 PRO A N 1
ATOM 674 C CA . PRO A 1 90 ? -1.435 11.448 20.304 1.00 60.84 90 PRO A CA 1
ATOM 675 C C . PRO A 1 90 ? -2.928 11.465 20.632 1.00 60.84 90 PRO A C 1
ATOM 677 O O . PRO A 1 90 ? -3.664 12.254 20.049 1.00 60.84 90 PRO A O 1
ATOM 680 N N . THR A 1 91 ? -3.350 10.606 21.566 1.00 64.94 91 THR A N 1
ATOM 681 C CA . THR A 1 91 ? -4.738 10.321 22.008 1.00 64.94 91 THR A CA 1
ATOM 682 C C . THR A 1 91 ? -5.484 9.199 21.285 1.00 64.94 91 THR A C 1
ATOM 684 O O . THR A 1 91 ? -6.378 8.627 21.903 1.00 64.94 91 THR A O 1
ATOM 687 N N . GLY A 1 92 ? -5.124 8.823 20.051 1.00 63.53 92 GLY A N 1
ATOM 688 C CA . GLY A 1 92 ? -5.839 7.760 19.325 1.00 63.53 92 GLY A CA 1
ATOM 689 C C . GLY A 1 92 ? -7.328 8.068 19.095 1.00 63.53 92 GLY A C 1
ATOM 690 O O . GLY A 1 92 ? -8.151 7.160 19.077 1.00 63.53 92 GLY A O 1
ATOM 691 N N . ILE A 1 93 ? -7.701 9.350 19.013 1.00 60.53 93 ILE A N 1
ATOM 692 C CA . ILE A 1 93 ? -9.097 9.791 18.824 1.00 60.53 93 ILE A CA 1
ATOM 693 C C . ILE A 1 93 ? -9.375 10.120 17.350 1.00 60.53 93 ILE A C 1
ATOM 695 O O . ILE A 1 93 ? -10.513 10.030 16.893 1.00 60.53 93 ILE A O 1
ATOM 699 N N . GLN A 1 94 ? -8.350 10.509 16.588 1.00 61.81 94 GLN A N 1
ATOM 700 C CA . GLN A 1 94 ? -8.494 10.829 15.171 1.00 61.81 94 GLN A CA 1
ATOM 701 C C . GLN A 1 94 ? -8.147 9.606 14.332 1.00 61.81 94 GLN A C 1
ATOM 703 O O . GLN A 1 94 ? -6.975 9.263 14.174 1.00 61.81 94 GLN A O 1
ATOM 708 N N . ASN A 1 95 ? -9.171 8.974 13.754 1.00 59.44 95 ASN A N 1
ATOM 709 C CA . ASN A 1 95 ? -8.937 7.945 12.759 1.00 59.44 95 ASN A CA 1
ATOM 710 C C . ASN A 1 95 ? -8.267 8.563 11.522 1.00 59.44 95 ASN A C 1
ATOM 712 O O . ASN A 1 95 ? -8.889 9.317 10.775 1.00 59.44 95 ASN A O 1
ATOM 716 N N . ALA A 1 96 ? -7.005 8.213 11.283 1.00 60.44 96 ALA A N 1
ATOM 717 C CA . ALA A 1 96 ? -6.329 8.455 10.006 1.00 60.44 96 ALA A CA 1
ATOM 718 C C . ALA A 1 96 ? -6.599 7.324 8.986 1.00 60.44 96 ALA A C 1
ATOM 720 O O . ALA A 1 96 ? -6.029 7.304 7.894 1.00 60.44 96 ALA A O 1
ATOM 721 N N . GLY A 1 97 ? -7.432 6.358 9.376 1.00 56.62 97 GLY A N 1
ATOM 722 C CA . GLY A 1 97 ? -7.702 5.086 8.733 1.00 56.62 97 GLY A CA 1
ATOM 723 C C . GLY A 1 97 ? -8.527 5.215 7.471 1.00 56.62 97 GLY A C 1
ATOM 724 O O . GLY A 1 97 ? -9.741 5.416 7.478 1.00 56.62 97 GLY A O 1
ATOM 725 N N . ALA A 1 98 ? -7.805 5.012 6.380 1.00 65.69 98 ALA A N 1
ATOM 726 C CA . ALA A 1 98 ? -8.322 4.521 5.125 1.00 65.69 98 ALA A CA 1
ATOM 727 C C . ALA A 1 98 ? -9.267 3.312 5.304 1.00 65.69 98 ALA A C 1
ATOM 729 O O . ALA A 1 98 ? -9.123 2.540 6.249 1.00 65.69 98 ALA A O 1
ATOM 730 N N . ASN A 1 99 ? -10.236 3.236 4.386 1.00 78.12 99 ASN A N 1
ATOM 731 C CA . ASN A 1 99 ? -11.315 2.262 4.132 1.00 78.12 99 ASN A CA 1
ATOM 732 C C . ASN A 1 99 ? -12.145 1.635 5.275 1.00 78.12 99 ASN A C 1
ATOM 734 O O . ASN A 1 99 ? -13.302 1.322 5.025 1.00 78.12 99 ASN A O 1
ATOM 738 N N . CYS A 1 100 ? -11.686 1.524 6.524 1.00 80.19 100 CYS A N 1
ATOM 739 C CA . CYS A 1 100 ? -12.474 0.864 7.586 1.00 80.19 100 CYS A CA 1
ATOM 740 C C . CYS A 1 100 ? -13.665 1.665 8.114 1.00 80.19 100 CYS A C 1
ATOM 742 O O . CYS A 1 100 ? -14.473 1.129 8.865 1.00 80.19 100 CYS A O 1
ATOM 744 N N . SER A 1 101 ? -13.768 2.949 7.762 1.00 73.62 101 SER A N 1
ATOM 745 C CA . SER A 1 101 ? -14.962 3.775 7.994 1.00 73.62 101 SER A CA 1
ATOM 746 C C . SER A 1 101 ? -15.471 3.850 9.452 1.00 73.62 101 SER A C 1
ATOM 748 O O . SER A 1 101 ? -16.626 4.206 9.675 1.00 73.62 101 SER A O 1
ATOM 750 N N . VAL A 1 102 ? -14.619 3.575 10.452 1.00 79.12 102 VAL A N 1
ATOM 751 C CA . VAL A 1 102 ? -14.948 3.630 11.894 1.00 79.12 102 VAL A CA 1
ATOM 752 C C . VAL A 1 102 ? -14.008 4.571 12.661 1.00 79.12 102 VAL A C 1
ATOM 754 O O . VAL A 1 102 ? -12.807 4.534 12.412 1.00 79.12 102 VAL A O 1
ATOM 757 N N . PRO A 1 103 ? -14.482 5.419 13.592 1.00 75.00 103 PRO A N 1
ATOM 758 C CA . PRO A 1 103 ? -13.626 6.356 14.336 1.00 75.00 103 PRO A CA 1
ATOM 759 C C . PRO A 1 103 ? -12.520 5.701 15.173 1.00 75.00 103 PRO A C 1
ATOM 761 O O . PRO A 1 103 ? -11.494 6.320 15.438 1.00 75.00 103 PRO A O 1
ATOM 764 N N . GLU A 1 104 ? -12.704 4.451 15.585 1.00 78.12 104 GLU A N 1
ATOM 765 C CA . GLU A 1 104 ? -11.750 3.716 16.416 1.00 78.12 104 GLU A CA 1
ATOM 766 C C . GLU A 1 104 ? -10.557 3.172 15.617 1.00 78.12 104 GLU A C 1
ATOM 768 O O . GLU A 1 104 ? -9.588 2.720 16.225 1.00 78.12 104 GLU A O 1
ATOM 773 N N . GLY A 1 105 ? -10.597 3.252 14.283 1.00 83.44 105 GLY A N 1
ATOM 774 C CA . GLY A 1 105 ? -9.631 2.619 13.387 1.00 83.44 105 GLY A CA 1
ATOM 775 C C . GLY A 1 105 ? -9.980 1.165 13.056 1.00 83.44 105 GLY A C 1
ATOM 776 O O . GLY A 1 105 ? -10.909 0.567 13.599 1.00 83.44 105 GLY A O 1
ATOM 777 N N . CYS A 1 106 ? -9.231 0.587 12.125 1.00 87.88 106 CYS A N 1
ATOM 778 C CA . CYS A 1 106 ? -9.371 -0.806 11.728 1.00 87.88 106 CYS A CA 1
ATOM 779 C C . CYS A 1 106 ? -9.044 -1.764 12.893 1.00 87.88 106 CYS A C 1
ATOM 781 O O . CYS A 1 106 ? -8.222 -1.466 13.759 1.00 87.88 106 CYS A O 1
ATOM 783 N N . LYS A 1 107 ? -9.636 -2.962 12.883 1.00 89.94 107 LYS A N 1
ATOM 784 C CA . LYS A 1 107 ? -9.273 -4.093 13.763 1.00 89.94 107 LYS A CA 1
ATOM 785 C C . LYS A 1 107 ? -8.005 -4.807 13.292 1.00 89.94 107 LYS A C 1
ATOM 787 O O . LYS A 1 107 ? -7.295 -5.424 14.086 1.00 89.94 107 LYS A O 1
ATOM 792 N N . GLY A 1 108 ? -7.743 -4.732 11.993 1.00 91.75 108 GLY A N 1
ATOM 793 C CA . GLY A 1 108 ? -6.565 -5.284 11.348 1.00 91.75 108 GLY A CA 1
ATOM 794 C C . GLY A 1 108 ? -6.257 -4.549 10.052 1.00 91.75 108 GLY A C 1
ATOM 795 O O . GLY A 1 108 ? -7.058 -3.748 9.574 1.00 91.75 108 GLY A O 1
ATOM 796 N N . VAL A 1 109 ? -5.097 -4.828 9.478 1.00 92.38 109 VAL A N 1
ATOM 797 C CA . VAL A 1 109 ? -4.691 -4.301 8.178 1.00 92.38 109 VAL A CA 1
ATOM 798 C C . VAL A 1 109 ? -4.132 -5.444 7.352 1.00 92.38 109 VAL A C 1
ATOM 800 O O . VAL A 1 109 ? -3.194 -6.123 7.771 1.00 92.38 109 VAL A O 1
ATOM 803 N N . HIS A 1 110 ? -4.712 -5.646 6.179 1.00 94.50 110 HIS A N 1
ATOM 804 C CA . HIS A 1 110 ? -4.116 -6.438 5.122 1.00 94.50 110 HIS A CA 1
ATOM 805 C C . HIS A 1 110 ? -3.063 -5.584 4.414 1.00 94.50 110 HIS A C 1
ATOM 807 O O . HIS A 1 110 ? -3.359 -4.498 3.911 1.00 94.50 110 HIS A O 1
ATOM 813 N N . ILE A 1 111 ? -1.828 -6.066 4.409 1.00 95.12 111 ILE A N 1
ATOM 814 C CA . ILE A 1 111 ? -0.657 -5.373 3.889 1.00 95.12 111 ILE A CA 1
ATOM 815 C C . ILE A 1 111 ? -0.132 -6.174 2.708 1.00 95.12 111 ILE A C 1
ATOM 817 O O . ILE A 1 111 ? 0.339 -7.298 2.881 1.00 95.12 111 ILE A O 1
ATOM 821 N N . GLN A 1 112 ? -0.148 -5.558 1.532 1.00 95.88 112 GLN A N 1
ATOM 822 C CA . GLN A 1 112 ? 0.479 -6.094 0.336 1.00 95.88 112 GLN A CA 1
ATOM 823 C C . GLN A 1 112 ? 1.655 -5.208 -0.086 1.00 95.88 112 GLN A C 1
ATOM 825 O O . GLN A 1 112 ? 1.529 -3.987 -0.175 1.00 95.88 112 GLN A O 1
ATOM 830 N N . VAL A 1 113 ? 2.801 -5.818 -0.382 1.00 95.06 113 VAL A N 1
ATOM 831 C CA . VAL A 1 113 ? 3.970 -5.157 -0.972 1.00 95.06 113 VAL A CA 1
ATOM 832 C C . VAL A 1 113 ? 4.297 -5.848 -2.288 1.00 95.06 113 VAL A C 1
ATOM 834 O O . VAL A 1 113 ? 4.576 -7.043 -2.308 1.00 95.06 113 VAL A O 1
ATOM 837 N N . LEU A 1 114 ? 4.275 -5.108 -3.391 1.00 94.88 114 LEU A N 1
ATOM 838 C CA . LEU A 1 114 ? 4.600 -5.604 -4.721 1.00 94.88 114 LEU A CA 1
ATOM 839 C C . LEU A 1 114 ? 5.892 -4.963 -5.225 1.00 94.88 114 LEU A C 1
ATOM 841 O O . LEU A 1 114 ? 5.999 -3.741 -5.286 1.00 94.88 114 LEU A O 1
ATOM 845 N N . PHE A 1 115 ? 6.838 -5.785 -5.659 1.00 93.31 115 PHE A N 1
ATOM 846 C CA . PHE A 1 115 ? 8.027 -5.363 -6.388 1.00 93.31 115 PHE A CA 1
ATOM 847 C C . PHE A 1 115 ? 7.809 -5.533 -7.884 1.00 93.31 115 PHE A C 1
ATOM 849 O O . PHE A 1 115 ? 7.344 -6.581 -8.338 1.00 93.31 115 PHE A O 1
ATOM 856 N N . THR A 1 116 ? 8.187 -4.520 -8.652 1.00 94.31 116 THR A N 1
ATOM 857 C CA . THR A 1 116 ? 8.014 -4.478 -10.106 1.00 94.31 116 THR A CA 1
ATOM 858 C C . THR A 1 116 ? 9.283 -3.964 -10.780 1.00 94.31 116 THR A C 1
ATOM 860 O O . THR A 1 116 ? 10.054 -3.212 -10.182 1.00 94.31 116 THR A O 1
ATOM 863 N N . SER A 1 117 ? 9.493 -4.342 -12.040 1.00 92.81 117 SER A N 1
ATOM 864 C CA . SER A 1 117 ? 10.417 -3.655 -12.945 1.00 92.81 117 SER A CA 1
ATOM 865 C C . SER A 1 117 ? 9.645 -3.214 -14.183 1.00 92.81 117 SER A C 1
ATOM 867 O O . SER A 1 117 ? 9.384 -4.006 -15.088 1.00 92.81 117 SER A O 1
ATOM 869 N N . GLY A 1 118 ? 9.222 -1.949 -14.213 1.00 91.06 118 GLY A N 1
ATOM 870 C CA . GLY A 1 118 ? 8.192 -1.533 -15.166 1.00 91.06 118 GLY A CA 1
ATOM 871 C C . GLY A 1 118 ? 6.886 -2.289 -14.909 1.00 91.06 118 GLY A C 1
ATOM 872 O O . GLY A 1 118 ? 6.513 -2.504 -13.760 1.00 91.06 118 GLY A O 1
ATOM 873 N N . ASN A 1 119 ? 6.189 -2.724 -15.957 1.00 92.81 119 ASN A N 1
ATOM 874 C CA . ASN A 1 119 ? 4.918 -3.446 -15.801 1.00 92.81 119 ASN A CA 1
ATOM 875 C C . ASN A 1 119 ? 5.074 -4.931 -15.439 1.00 92.81 119 ASN A C 1
ATOM 877 O O . ASN A 1 119 ? 4.068 -5.626 -15.339 1.00 92.81 119 ASN A O 1
ATOM 881 N N . GLU A 1 120 ? 6.299 -5.421 -15.246 1.00 93.38 120 GLU A N 1
ATOM 882 C CA . GLU A 1 120 ? 6.572 -6.807 -14.871 1.00 93.38 120 GLU A CA 1
ATOM 883 C C . GLU A 1 120 ? 6.589 -6.962 -13.339 1.00 93.38 120 GLU A C 1
ATOM 885 O O . GLU A 1 120 ? 7.458 -6.377 -12.680 1.00 93.38 120 GLU A O 1
ATOM 890 N N . PRO A 1 121 ? 5.651 -7.727 -12.745 1.00 92.75 121 PRO A N 1
ATOM 891 C CA . PRO A 1 121 ? 5.708 -8.090 -11.334 1.00 92.75 121 PRO A CA 1
ATOM 892 C C . PRO A 1 121 ? 6.872 -9.052 -11.085 1.00 92.75 121 PRO A C 1
ATOM 894 O O . PRO A 1 121 ? 7.008 -10.061 -11.772 1.00 92.75 121 PRO A O 1
ATOM 897 N N . LEU A 1 122 ? 7.692 -8.760 -10.080 1.00 93.19 122 LEU A N 1
ATOM 898 C CA . LEU A 1 122 ? 8.845 -9.584 -9.706 1.00 93.19 122 LEU A CA 1
ATOM 899 C C . LEU A 1 122 ? 8.550 -10.444 -8.477 1.00 93.19 122 LEU A C 1
ATOM 901 O O . LEU A 1 122 ? 8.920 -11.613 -8.420 1.00 93.19 122 LEU A O 1
ATOM 905 N N . MET A 1 123 ? 7.919 -9.842 -7.468 1.00 92.50 123 MET A N 1
ATOM 906 C CA . MET A 1 123 ? 7.646 -10.477 -6.182 1.00 92.50 123 MET A CA 1
ATOM 907 C C . MET A 1 123 ? 6.495 -9.763 -5.481 1.00 92.50 123 MET A C 1
ATOM 909 O O . MET A 1 123 ? 6.439 -8.536 -5.484 1.00 92.50 123 MET A O 1
ATOM 913 N N . GLY A 1 124 ? 5.617 -10.527 -4.837 1.00 93.50 124 GLY A N 1
ATOM 914 C CA . GLY A 1 124 ? 4.614 -10.019 -3.909 1.00 93.50 124 GLY A CA 1
ATOM 915 C C . GLY A 1 124 ? 4.864 -10.563 -2.507 1.00 93.50 124 GLY A C 1
ATOM 916 O O . GLY A 1 124 ? 5.184 -11.740 -2.348 1.00 93.50 124 GLY A O 1
ATOM 917 N N . LEU A 1 125 ? 4.717 -9.708 -1.504 1.00 93.62 125 LEU A N 1
ATOM 918 C CA . LEU A 1 125 ? 4.653 -10.077 -0.097 1.00 93.62 125 LEU A CA 1
ATOM 919 C C . LEU A 1 125 ? 3.289 -9.663 0.434 1.00 93.62 125 LEU A C 1
ATOM 921 O O . LEU A 1 125 ? 2.816 -8.564 0.156 1.00 93.62 125 LEU A O 1
ATOM 925 N N . GLU A 1 126 ? 2.684 -10.535 1.220 1.00 95.00 126 GLU A N 1
ATOM 926 C CA . GLU A 1 126 ? 1.380 -10.310 1.819 1.00 95.00 126 GLU A CA 1
ATOM 927 C C . GLU A 1 126 ? 1.437 -10.705 3.289 1.00 95.00 126 GLU A C 1
ATOM 929 O O . GLU A 1 126 ? 2.031 -11.722 3.656 1.00 95.00 126 GLU A O 1
ATOM 934 N N . THR A 1 127 ? 0.802 -9.907 4.136 1.00 94.94 127 THR A N 1
ATOM 935 C CA . THR A 1 127 ? 0.497 -10.301 5.506 1.00 94.94 127 THR A CA 1
ATOM 936 C C . THR A 1 127 ? -0.765 -9.604 5.982 1.00 94.94 127 THR A C 1
ATOM 938 O O . THR A 1 127 ? -1.152 -8.559 5.466 1.00 94.94 127 THR A O 1
ATOM 941 N N . THR A 1 128 ? -1.404 -10.164 7.000 1.00 94.62 128 THR A N 1
ATOM 942 C CA . THR A 1 128 ? -2.475 -9.484 7.723 1.00 94.62 128 THR A CA 1
ATOM 943 C C . THR A 1 128 ? -2.024 -9.277 9.154 1.00 94.62 128 THR A C 1
ATOM 945 O O . THR A 1 128 ? -1.695 -10.233 9.855 1.00 94.62 128 THR A O 1
ATOM 948 N N . PHE A 1 129 ? -2.007 -8.022 9.587 1.00 91.81 129 PHE A N 1
ATOM 949 C CA . PHE A 1 129 ? -1.709 -7.666 10.963 1.00 91.81 129 PHE A CA 1
ATOM 950 C C . PHE A 1 129 ? -3.007 -7.363 11.705 1.00 91.81 129 PHE A C 1
ATOM 952 O O . PHE A 1 129 ? -3.777 -6.499 11.290 1.00 91.81 129 PHE A O 1
ATOM 959 N N . THR A 1 130 ? -3.249 -8.062 12.806 1.00 89.19 130 THR A N 1
ATOM 960 C CA . THR A 1 130 ? -4.394 -7.841 13.696 1.00 89.19 130 THR A CA 1
ATOM 961 C C . THR A 1 130 ? -3.899 -7.462 15.081 1.00 89.19 130 THR A C 1
ATOM 963 O O . THR A 1 130 ? -2.826 -7.905 15.497 1.00 89.19 130 THR A O 1
ATOM 966 N N . ARG A 1 131 ? -4.680 -6.644 15.786 1.00 71.50 131 ARG A N 1
ATOM 967 C CA . ARG A 1 131 ? -4.392 -6.267 17.172 1.00 71.50 131 ARG A CA 1
ATOM 968 C C . ARG A 1 131 ? -4.661 -7.403 18.158 1.00 71.50 131 ARG A C 1
ATOM 970 O O . ARG A 1 131 ? -5.577 -8.210 17.887 1.00 71.50 131 ARG A O 1
#

Foldseek 3Di:
DKQAAQKKKKAWAFWDWPPFDGDACPVPLATEIEMEGANANGIADTDTDHDWADMDMDHQPPDDCNVVVLVVSVVVLFCLQQLPCDPVRPPSQDRSHIRSPDRNGGQKYWYKYWYHHHNRTDDIDIDIGGD

Secondary structure (DSSP, 8-state):
-EE-TTEEEEEEEEEEETTTEEE---SSSEEEEEEEEE-SSS-EE---EEEEEEEEEEE--SSTTHHHHHHHHHHHHHHHHTT--BTTBTTS-S---SSS--TT--SEEEEEEEEEETTEEEEEEEEEEE-

pLDDT: mean 85.16, std 9.91, range [56.62, 95.88]

Sequence (131 aa):
MPVASESYLYYSGDYDIPGVGSCSENGTGIGCMLVVINVGKVTSDYTGIFNQGFRLHGRYFNGNALDMAIWGLTSEGTNKMLNMNSKLNPTGIQNAGANCSVPEGCKGVHIQVLFTSGNEPLMGLETTFTR